Protein AF-A0A183J3C0-F1 (afdb_monomer_lite)

Structure (mmCIF, N/CA/C/O backbone):
data_AF-A0A183J3C0-F1
#
_entry.id   AF-A0A183J3C0-F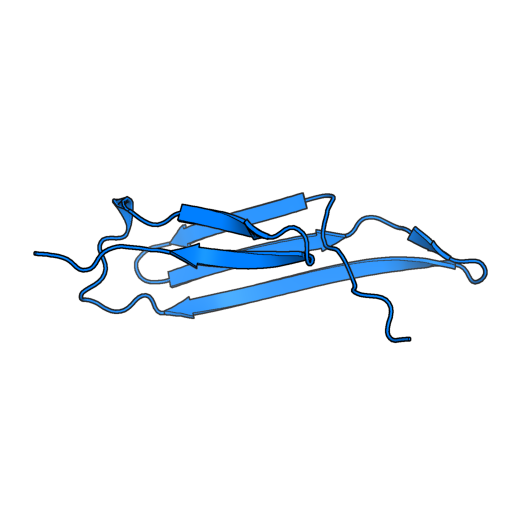1
#
loop_
_atom_site.group_PDB
_atom_site.id
_atom_site.type_symbol
_atom_site.label_atom_id
_atom_site.label_alt_id
_atom_site.label_comp_id
_atom_site.label_asym_id
_atom_site.label_entity_id
_atom_site.label_seq_id
_atom_site.pdbx_PDB_ins_code
_atom_site.Cartn_x
_atom_site.Cartn_y
_atom_site.Cartn_z
_atom_site.occupancy
_atom_site.B_iso_or_equiv
_atom_site.auth_seq_id
_atom_site.auth_comp_id
_atom_site.auth_asym_id
_atom_site.auth_atom_id
_atom_site.pdbx_PDB_model_num
ATOM 1 N N . MET A 1 1 ? 25.923 0.256 -10.066 1.00 37.56 1 MET A N 1
ATOM 2 C CA . MET A 1 1 ? 24.917 0.635 -9.048 1.00 37.56 1 MET A CA 1
ATOM 3 C C . MET A 1 1 ? 23.590 0.021 -9.466 1.00 37.56 1 MET A C 1
ATOM 5 O O . MET A 1 1 ? 23.301 0.111 -10.655 1.00 37.56 1 MET A O 1
ATOM 9 N N . PRO A 1 2 ? 22.829 -0.660 -8.592 1.00 42.75 2 PRO A N 1
ATOM 10 C CA . PRO A 1 2 ? 21.527 -1.182 -8.989 1.00 42.75 2 PRO A CA 1
ATOM 11 C C . PRO A 1 2 ? 20.597 0.009 -9.229 1.00 42.75 2 PRO A C 1
ATOM 13 O O . PRO A 1 2 ? 20.417 0.852 -8.353 1.00 42.75 2 PRO A O 1
ATOM 16 N N . GLN A 1 3 ? 20.071 0.119 -10.444 1.00 45.59 3 GLN A N 1
ATOM 17 C CA . GLN A 1 3 ? 19.080 1.129 -10.786 1.00 45.59 3 GLN A CA 1
ATOM 18 C C . GLN A 1 3 ? 17.797 0.780 -10.025 1.00 45.59 3 GLN A C 1
ATOM 20 O O . GLN A 1 3 ? 17.256 -0.313 -10.195 1.00 45.59 3 GLN A O 1
ATOM 25 N N . ALA A 1 4 ? 17.353 1.663 -9.130 1.00 50.56 4 ALA A N 1
ATOM 26 C CA . ALA A 1 4 ? 16.070 1.498 -8.464 1.00 50.56 4 ALA A CA 1
ATOM 27 C C . ALA A 1 4 ? 14.971 1.501 -9.539 1.00 50.56 4 ALA A C 1
ATOM 29 O O . ALA A 1 4 ? 14.914 2.405 -10.371 1.00 50.56 4 ALA A O 1
ATOM 30 N N . PHE A 1 5 ? 14.147 0.453 -9.569 1.00 57.75 5 PHE A N 1
ATOM 31 C CA . PHE A 1 5 ? 13.019 0.375 -10.490 1.00 57.75 5 PHE A CA 1
ATOM 32 C C . PHE A 1 5 ? 11.853 1.148 -9.890 1.00 57.75 5 PHE A C 1
ATOM 34 O O . PHE A 1 5 ? 11.254 0.719 -8.906 1.00 57.75 5 PHE A O 1
ATOM 41 N N . GLU A 1 6 ? 11.556 2.297 -10.481 1.00 59.03 6 GLU A N 1
ATOM 42 C CA . GLU A 1 6 ? 10.458 3.152 -10.058 1.00 59.03 6 GLU A CA 1
ATOM 43 C C . GLU A 1 6 ? 9.183 2.773 -10.824 1.00 59.03 6 GLU A C 1
ATOM 45 O O . GLU A 1 6 ? 9.208 2.582 -12.040 1.00 59.03 6 GLU A O 1
ATOM 50 N N . PHE A 1 7 ? 8.075 2.600 -10.101 1.00 61.81 7 PHE A N 1
ATOM 51 C CA . PHE A 1 7 ? 6.752 2.358 -10.678 1.00 61.81 7 PHE A CA 1
ATOM 52 C C . PHE A 1 7 ? 5.964 3.664 -10.614 1.00 61.81 7 PHE A C 1
ATOM 54 O O . PHE A 1 7 ? 5.315 3.961 -9.608 1.00 61.81 7 PHE A O 1
ATOM 61 N N . THR A 1 8 ? 6.080 4.472 -11.664 1.00 61.91 8 THR A N 1
ATOM 62 C CA . THR A 1 8 ? 5.605 5.863 -11.655 1.00 61.91 8 THR A CA 1
ATOM 63 C C . THR A 1 8 ? 4.281 6.048 -12.394 1.00 61.91 8 THR A C 1
ATOM 65 O O . THR A 1 8 ? 3.559 6.998 -12.095 1.00 61.91 8 THR A O 1
ATOM 68 N N . THR A 1 9 ? 3.932 5.156 -13.327 1.00 67.38 9 THR A N 1
ATOM 69 C CA . THR A 1 9 ? 2.874 5.444 -14.308 1.00 67.38 9 THR A CA 1
ATOM 70 C C . THR A 1 9 ? 1.469 5.124 -13.824 1.00 67.38 9 THR A C 1
ATOM 72 O O . THR A 1 9 ? 0.587 5.981 -13.896 1.00 67.38 9 THR A O 1
ATOM 75 N N . ARG A 1 10 ? 1.234 3.921 -13.289 1.00 77.12 10 ARG A N 1
ATOM 76 C CA . ARG A 1 10 ? -0.083 3.564 -12.753 1.00 77.12 10 ARG A CA 1
ATOM 77 C C . ARG A 1 10 ? 0.053 2.772 -11.468 1.00 77.12 10 ARG A C 1
ATOM 79 O O . ARG A 1 10 ? 0.789 1.797 -11.381 1.00 77.12 10 ARG A O 1
ATOM 86 N N . ARG A 1 11 ? -0.688 3.209 -10.453 1.00 81.50 11 ARG A N 1
ATOM 87 C CA . ARG A 1 11 ? -0.718 2.570 -9.141 1.0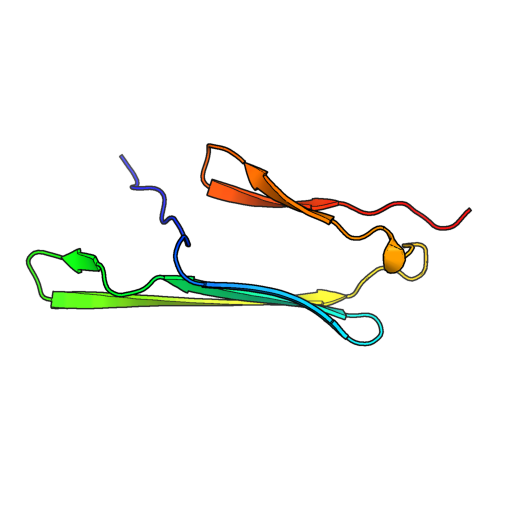0 81.50 11 ARG A CA 1
ATOM 88 C C . ARG A 1 11 ? -2.120 2.586 -8.570 1.00 81.50 11 ARG A C 1
ATOM 90 O O . ARG A 1 11 ? -2.800 3.611 -8.587 1.00 81.50 11 ARG A O 1
ATOM 97 N N . VAL A 1 12 ? -2.534 1.442 -8.053 1.00 87.38 12 VAL A N 1
ATOM 98 C CA . VAL A 1 12 ? -3.840 1.231 -7.445 1.00 87.38 12 VAL A CA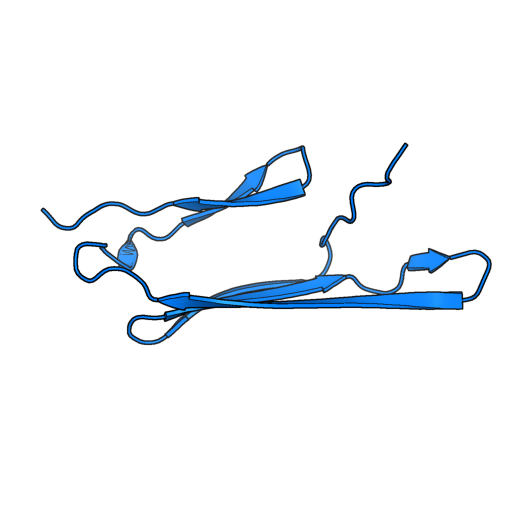 1
ATOM 99 C C . VAL A 1 12 ? -3.626 0.500 -6.129 1.00 87.38 12 VAL A C 1
ATOM 101 O O . VAL A 1 12 ? -3.175 -0.641 -6.110 1.00 87.38 12 VAL A O 1
ATOM 104 N N . VAL A 1 13 ? -3.971 1.166 -5.029 1.00 91.94 13 VAL A N 1
ATOM 105 C CA . VAL A 1 13 ? -4.032 0.569 -3.693 1.00 91.94 13 VAL A CA 1
ATOM 106 C C . VAL A 1 13 ? -5.496 0.542 -3.283 1.00 91.94 13 VAL A C 1
ATOM 108 O O . VAL A 1 13 ? -6.153 1.582 -3.251 1.00 91.94 13 VAL A O 1
ATOM 111 N N . LYS A 1 14 ? -6.027 -0.651 -3.025 1.00 93.31 14 LYS A N 1
ATOM 112 C CA . LYS A 1 14 ? -7.437 -0.858 -2.684 1.00 93.31 14 LYS A CA 1
ATOM 113 C C . LYS A 1 14 ? -7.565 -1.773 -1.482 1.00 93.31 14 LYS A C 1
ATOM 115 O O . LYS A 1 14 ? -6.748 -2.663 -1.275 1.00 93.31 14 LYS A O 1
ATOM 120 N N . VAL A 1 15 ? -8.632 -1.565 -0.727 1.00 94.12 15 VAL A N 1
ATOM 121 C CA . VAL A 1 15 ? -9.046 -2.460 0.350 1.00 94.12 15 VAL A CA 1
ATOM 122 C C . VAL A 1 15 ? -10.286 -3.201 -0.120 1.00 94.12 15 VAL A C 1
ATOM 124 O O . VAL A 1 15 ? -11.264 -2.570 -0.521 1.00 94.12 15 VAL A O 1
ATOM 127 N N . ILE A 1 16 ? -10.240 -4.529 -0.098 1.00 93.56 16 ILE A N 1
ATOM 128 C CA . ILE A 1 16 ? -11.355 -5.401 -0.473 1.00 93.56 16 ILE A CA 1
ATOM 129 C C . ILE A 1 16 ? -11.604 -6.343 0.702 1.00 93.56 16 ILE A C 1
ATOM 131 O O . ILE A 1 16 ? -10.797 -7.223 0.988 1.00 93.56 16 ILE A O 1
ATOM 135 N N . GLY A 1 17 ? -12.701 -6.127 1.429 1.00 90.06 17 GLY A N 1
ATOM 136 C CA . GLY A 1 17 ? -12.975 -6.857 2.669 1.00 90.06 17 GLY A CA 1
ATOM 137 C C . GLY A 1 17 ? -11.857 -6.653 3.698 1.00 90.06 17 GLY A C 1
ATOM 138 O O . GLY A 1 17 ? -11.674 -5.549 4.206 1.00 90.06 17 GLY A O 1
ATOM 139 N N . SER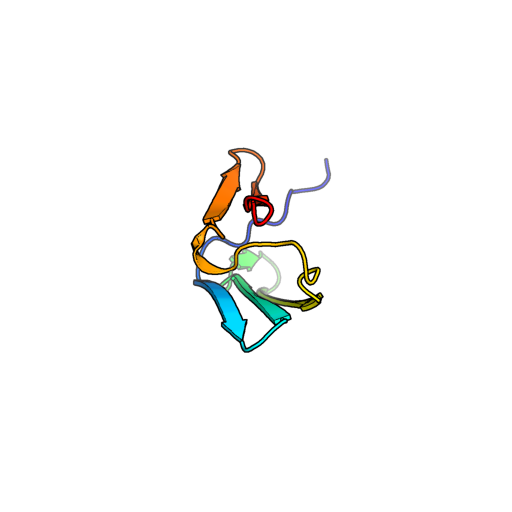 A 1 18 ? -11.110 -7.721 3.993 1.00 91.50 18 SER A N 1
ATOM 140 C CA . SER A 1 18 ? -9.952 -7.723 4.899 1.00 91.50 18 SER A CA 1
ATOM 141 C C . SER A 1 18 ? -8.608 -7.832 4.170 1.00 91.50 18 SER A C 1
ATOM 143 O O . SER A 1 18 ? -7.616 -8.232 4.779 1.00 91.50 18 SER A O 1
ATOM 145 N N . GLU A 1 19 ? -8.557 -7.536 2.873 1.00 95.69 19 GLU A N 1
ATOM 146 C CA . GLU A 1 19 ? -7.331 -7.600 2.078 1.00 95.69 19 GLU A CA 1
ATOM 147 C C . GLU A 1 19 ? -6.951 -6.235 1.515 1.00 95.69 19 GLU A C 1
ATOM 149 O O . GLU A 1 19 ? -7.786 -5.473 1.027 1.00 95.69 19 GLU A O 1
ATOM 154 N N . LEU A 1 20 ? -5.658 -5.943 1.580 1.00 95.44 20 LEU A N 1
ATOM 155 C CA . LEU A 1 20 ? -5.022 -4.817 0.926 1.00 95.44 20 LEU A CA 1
ATOM 156 C C . LEU A 1 20 ? -4.426 -5.311 -0.387 1.00 95.44 20 LEU A C 1
ATOM 158 O O . LEU A 1 20 ? -3.524 -6.147 -0.381 1.00 95.44 20 LEU A O 1
ATOM 162 N N . VAL A 1 21 ? -4.918 -4.776 -1.494 1.00 95.88 21 VAL A N 1
ATOM 163 C CA . VAL A 1 21 ? -4.531 -5.169 -2.846 1.00 95.88 21 VAL A CA 1
ATOM 164 C C . VAL A 1 21 ? -3.778 -4.016 -3.501 1.00 95.88 21 VAL A C 1
ATOM 166 O O . VAL A 1 21 ? -4.269 -2.886 -3.552 1.00 95.88 21 VAL A O 1
ATOM 169 N N . ILE A 1 22 ? -2.576 -4.308 -3.988 1.00 94.06 22 ILE A N 1
ATOM 170 C CA . ILE A 1 22 ? -1.656 -3.357 -4.611 1.00 94.06 22 ILE A CA 1
ATOM 171 C C . ILE A 1 22 ? -1.390 -3.811 -6.042 1.00 94.06 22 ILE A C 1
ATOM 173 O O . ILE A 1 22 ? -0.920 -4.929 -6.261 1.00 94.06 22 ILE A O 1
ATOM 177 N N . HIS A 1 23 ? -1.655 -2.915 -6.987 1.00 91.50 23 HIS A N 1
ATOM 178 C CA . HIS A 1 23 ? -1.298 -3.060 -8.392 1.00 91.50 23 HIS A CA 1
ATOM 179 C C . HIS A 1 23 ? -0.433 -1.875 -8.797 1.00 91.50 23 HIS A C 1
ATOM 181 O O . HIS A 1 23 ? -0.855 -0.726 -8.649 1.00 91.50 23 HIS A O 1
ATOM 187 N N . CYS A 1 24 ? 0.759 -2.155 -9.307 1.00 88.50 24 CYS A N 1
ATOM 188 C CA . CYS A 1 24 ? 1.651 -1.148 -9.862 1.00 88.50 24 CYS A CA 1
ATOM 189 C C . CYS A 1 24 ? 2.056 -1.565 -11.271 1.00 88.50 24 CYS A C 1
ATOM 191 O O . CYS A 1 24 ? 2.506 -2.691 -11.466 1.00 88.50 24 CYS A O 1
ATOM 193 N N . GLU A 1 25 ? 1.954 -0.644 -12.217 1.00 85.81 25 GLU A N 1
ATOM 194 C CA . GLU A 1 25 ? 2.377 -0.819 -13.601 1.00 85.81 25 GLU A CA 1
ATOM 195 C C . GLU A 1 25 ? 3.425 0.251 -13.910 1.00 85.81 25 GLU A C 1
ATOM 197 O O . GLU A 1 25 ? 3.287 1.423 -13.530 1.00 85.81 25 GLU A O 1
ATOM 202 N N . ASN A 1 26 ? 4.497 -0.165 -14.573 1.00 79.81 26 ASN A N 1
ATOM 203 C CA . ASN A 1 26 ? 5.482 0.739 -15.135 1.00 79.81 26 ASN A CA 1
ATOM 204 C C . ASN A 1 26 ? 5.410 0.645 -16.655 1.00 79.81 26 ASN A C 1
ATOM 206 O O . ASN A 1 26 ? 5.737 -0.397 -17.244 1.00 79.81 26 ASN A O 1
ATOM 210 N N . ASP A 1 27 ? 4.961 1.740 -17.261 1.00 66.44 27 ASP A N 1
ATOM 211 C CA . ASP A 1 27 ? 4.855 1.832 -18.705 1.00 66.44 27 ASP A CA 1
ATOM 212 C C . ASP A 1 27 ? 6.233 1.932 -19.351 1.00 66.44 27 ASP A C 1
ATOM 214 O O . ASP A 1 27 ? 7.213 2.406 -18.779 1.00 66.44 27 ASP A O 1
ATOM 218 N N . LYS A 1 28 ? 6.264 1.411 -20.572 1.00 62.09 28 LYS A N 1
ATOM 219 C CA . LYS A 1 28 ? 7.431 1.088 -21.388 1.00 62.09 28 LYS A CA 1
ATOM 220 C C . LYS A 1 28 ? 8.534 2.139 -21.272 1.00 62.09 28 LYS A C 1
ATOM 222 O O . LYS A 1 28 ? 8.421 3.240 -21.802 1.00 62.09 28 LYS A O 1
ATOM 227 N N . TYR A 1 29 ? 9.637 1.748 -20.645 1.00 64.62 29 TYR A N 1
ATOM 228 C CA . TYR A 1 29 ? 10.904 2.429 -20.862 1.00 64.62 29 TYR A CA 1
ATOM 229 C C . TYR A 1 29 ? 11.472 1.928 -22.192 1.00 64.62 29 TYR A C 1
ATOM 231 O O . TYR A 1 29 ? 11.620 0.712 -22.370 1.00 64.62 29 TYR A O 1
ATOM 239 N N . ASP A 1 30 ? 11.771 2.850 -23.109 1.00 57.50 30 ASP A N 1
ATOM 240 C CA . ASP A 1 30 ? 12.519 2.560 -24.332 1.00 57.50 30 ASP A CA 1
ATOM 241 C C . ASP A 1 30 ? 13.975 2.283 -23.936 1.00 57.50 30 ASP A C 1
ATOM 243 O O . ASP A 1 30 ? 14.834 3.16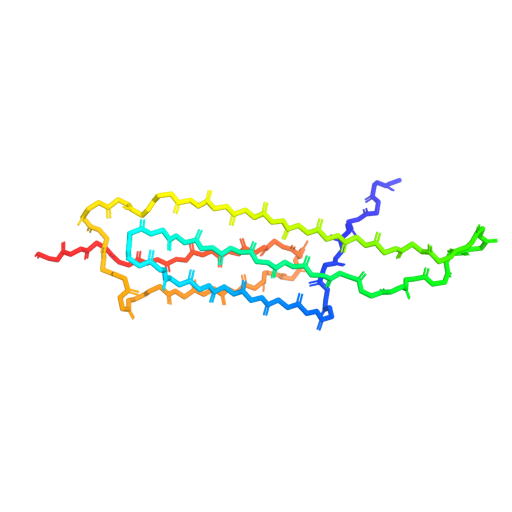7 -23.860 1.00 57.50 30 ASP A O 1
ATOM 247 N N . ALA A 1 31 ? 14.231 1.040 -23.529 1.00 61.81 31 ALA A N 1
ATOM 248 C CA . ALA A 1 31 ? 15.585 0.581 -23.323 1.00 61.81 31 ALA A CA 1
ATOM 249 C C . ALA A 1 31 ? 16.216 0.387 -24.702 1.00 61.81 31 ALA A C 1
ATOM 251 O O . ALA A 1 31 ? 15.565 -0.090 -25.624 1.00 61.81 31 ALA A O 1
ATOM 252 N N . LYS A 1 32 ? 17.523 0.648 -24.823 1.00 67.50 32 LYS A N 1
ATOM 253 C CA . LYS A 1 32 ? 18.315 0.491 -26.063 1.00 67.50 32 LYS A CA 1
ATOM 254 C C . LYS A 1 32 ? 18.185 -0.877 -26.777 1.00 67.50 32 LYS A C 1
ATOM 256 O O . LYS A 1 32 ? 18.748 -1.044 -27.850 1.00 67.50 32 LYS A O 1
ATOM 261 N N . LEU A 1 33 ? 17.505 -1.857 -26.175 1.00 68.38 33 LEU A N 1
ATOM 262 C CA . LEU A 1 33 ? 17.299 -3.227 -26.653 1.00 68.38 33 LEU A CA 1
ATOM 263 C C . LEU A 1 33 ? 15.810 -3.635 -26.748 1.00 68.38 33 LEU A C 1
ATOM 265 O O . LEU A 1 33 ? 15.525 -4.804 -26.994 1.00 68.38 33 LEU A O 1
ATOM 269 N N . GLY A 1 34 ? 14.861 -2.711 -26.553 1.00 66.94 34 GLY A N 1
ATOM 270 C CA . GLY A 1 34 ? 13.423 -2.961 -26.685 1.00 66.94 34 GLY A CA 1
ATOM 271 C C . GLY A 1 34 ? 12.572 -2.405 -25.540 1.00 66.94 34 GLY A C 1
ATOM 272 O O . GLY A 1 34 ? 13.068 -1.917 -24.525 1.00 66.94 34 GLY A O 1
ATOM 273 N N . ASN A 1 35 ? 11.253 -2.520 -25.702 1.00 68.56 35 ASN A N 1
ATOM 274 C CA . ASN A 1 35 ? 10.273 -2.074 -24.714 1.00 68.56 35 ASN A CA 1
ATOM 275 C C . ASN A 1 35 ? 10.270 -3.000 -23.494 1.00 68.56 35 ASN A C 1
ATOM 277 O O . ASN A 1 35 ? 9.964 -4.186 -23.628 1.00 68.56 35 ASN A O 1
ATOM 281 N N . ILE A 1 36 ? 10.523 -2.456 -22.300 1.00 74.31 36 ILE A N 1
ATOM 282 C CA . ILE A 1 36 ? 10.357 -3.208 -21.051 1.00 74.31 36 ILE A CA 1
ATOM 283 C C . ILE A 1 36 ? 9.127 -2.700 -20.303 1.00 74.31 36 ILE A C 1
ATOM 285 O O . ILE A 1 36 ? 9.101 -1.554 -19.861 1.00 74.31 36 ILE A O 1
ATOM 289 N N . SER A 1 37 ? 8.140 -3.579 -20.126 1.00 78.38 37 SER A N 1
ATOM 290 C CA . SER A 1 37 ? 6.985 -3.374 -19.248 1.00 78.38 37 SER A CA 1
ATOM 291 C C . SER A 1 37 ? 7.143 -4.230 -17.992 1.00 78.38 37 SER A C 1
ATOM 293 O O . SER A 1 37 ? 7.675 -5.343 -18.055 1.00 78.38 37 SER A O 1
ATOM 295 N N . ARG A 1 38 ? 6.753 -3.683 -16.837 1.00 82.12 38 ARG A N 1
ATOM 296 C CA . ARG A 1 38 ? 6.805 -4.382 -15.546 1.00 82.12 38 ARG A CA 1
ATOM 297 C C . ARG A 1 38 ? 5.535 -4.112 -14.765 1.00 82.12 38 ARG A C 1
ATOM 299 O O . ARG A 1 38 ? 5.100 -2.967 -14.672 1.00 82.12 38 ARG A O 1
ATOM 306 N N . GLU A 1 39 ? 5.034 -5.151 -14.118 1.00 87.62 39 GLU A N 1
ATOM 307 C CA . GLU A 1 39 ? 3.852 -5.081 -13.270 1.00 87.62 39 GLU A CA 1
ATOM 308 C C . GLU A 1 39 ? 4.120 -5.785 -11.939 1.00 87.62 39 GLU A C 1
ATOM 310 O O . GLU A 1 39 ? 4.879 -6.757 -11.865 1.00 87.62 39 GLU A O 1
ATOM 315 N N . VAL A 1 40 ? 3.519 -5.273 -10.867 1.00 88.12 40 VAL A N 1
ATOM 316 C CA . VAL A 1 40 ? 3.598 -5.847 -9.523 1.00 88.12 40 VAL A CA 1
ATOM 317 C C . VAL A 1 40 ? 2.196 -5.969 -8.954 1.00 88.12 40 VAL A C 1
ATOM 319 O O . VAL A 1 40 ? 1.485 -4.977 -8.808 1.00 88.12 40 VAL A O 1
ATOM 322 N N . HIS A 1 41 ? 1.853 -7.196 -8.565 1.00 92.75 41 HIS A N 1
ATOM 323 C CA . HIS A 1 41 ? 0.610 -7.543 -7.891 1.00 92.75 41 HIS A CA 1
ATOM 324 C C . HIS A 1 41 ? 0.952 -8.081 -6.508 1.00 92.75 41 HIS A C 1
ATOM 326 O O . HIS A 1 41 ? 1.664 -9.081 -6.382 1.00 92.75 41 HIS A O 1
ATOM 332 N N . ARG A 1 42 ? 0.479 -7.409 -5.458 1.00 93.44 42 ARG A N 1
ATOM 333 C CA . ARG A 1 42 ? 0.663 -7.868 -4.077 1.00 93.44 42 ARG A CA 1
ATOM 334 C C . ARG A 1 42 ? -0.642 -7.766 -3.313 1.00 93.44 42 ARG A C 1
ATOM 336 O O . ARG A 1 42 ? -1.312 -6.739 -3.369 1.00 93.44 42 ARG A O 1
ATOM 343 N N . SER A 1 43 ? -0.961 -8.815 -2.569 1.00 95.62 43 SER A N 1
ATOM 344 C CA . SER A 1 43 ? -2.063 -8.831 -1.617 1.00 95.62 43 SER A CA 1
ATOM 345 C C . SER A 1 43 ? -1.536 -9.098 -0.212 1.00 95.62 43 SER A C 1
ATOM 347 O O . SER A 1 43 ? -0.644 -9.921 -0.001 1.00 95.62 43 SER A O 1
ATOM 349 N N . TYR A 1 44 ? -2.087 -8.377 0.757 1.00 96.06 44 TYR A N 1
ATOM 350 C CA . TYR A 1 44 ? -1.768 -8.539 2.168 1.00 96.06 44 TYR A CA 1
ATOM 351 C C . TYR A 1 44 ? -3.058 -8.661 2.967 1.00 96.06 44 TYR A C 1
ATOM 353 O O . TYR A 1 44 ? -3.977 -7.860 2.795 1.00 96.06 44 TYR A O 1
ATOM 361 N N . LYS A 1 45 ? -3.121 -9.630 3.882 1.00 96.44 45 LYS A N 1
ATOM 362 C CA . LYS A 1 45 ? -4.215 -9.688 4.854 1.00 96.44 45 LYS A CA 1
ATOM 363 C C . LYS A 1 45 ? -4.065 -8.548 5.850 1.00 96.44 45 LYS A C 1
ATOM 365 O O . LYS A 1 45 ? -3.008 -8.380 6.456 1.00 96.44 45 LYS A O 1
ATOM 370 N N . ILE A 1 46 ? -5.134 -7.784 6.021 1.00 95.62 46 ILE A N 1
ATOM 371 C CA . ILE A 1 46 ? -5.211 -6.708 6.999 1.00 95.62 46 ILE A CA 1
ATOM 372 C C . ILE A 1 46 ? -5.524 -7.342 8.361 1.00 95.62 46 ILE A C 1
ATOM 374 O O . ILE A 1 46 ? -6.512 -8.074 8.476 1.00 95.62 46 ILE A O 1
ATOM 378 N N . PRO A 1 47 ? -4.708 -7.086 9.397 1.00 95.81 47 PRO A N 1
ATOM 379 C CA . PRO A 1 47 ? -4.997 -7.550 10.748 1.00 95.81 47 PRO A CA 1
ATOM 380 C C . PRO A 1 47 ? -6.362 -7.061 11.254 1.00 95.81 47 PRO A C 1
ATOM 382 O O . PRO A 1 47 ? -6.795 -5.948 10.954 1.00 95.81 47 PRO A O 1
ATOM 385 N N . ALA A 1 48 ? -7.042 -7.883 12.057 1.00 95.19 48 ALA A N 1
ATOM 386 C CA . ALA A 1 48 ? -8.392 -7.584 12.542 1.00 95.19 48 ALA A CA 1
ATOM 387 C C . ALA A 1 48 ? -8.464 -6.324 13.428 1.00 95.19 48 ALA A C 1
ATOM 389 O O . ALA A 1 48 ? -9.514 -5.675 13.497 1.00 95.19 48 ALA A O 1
ATOM 390 N N . ASP A 1 49 ? -7.355 -5.961 14.073 1.00 95.75 49 ASP A N 1
ATOM 391 C CA . ASP A 1 49 ? -7.209 -4.787 14.931 1.00 95.75 49 ASP A CA 1
ATOM 392 C C . ASP A 1 49 ? -6.879 -3.497 14.159 1.00 95.75 49 ASP A C 1
ATOM 394 O O . ASP A 1 49 ? -6.672 -2.469 14.791 1.00 95.75 49 ASP A O 1
ATOM 398 N N . VAL A 1 50 ? -6.860 -3.497 12.820 1.00 96.19 50 VAL A N 1
ATOM 399 C CA . VAL A 1 50 ? -6.586 -2.301 11.998 1.00 96.19 50 VAL A CA 1
ATOM 400 C C . VAL A 1 50 ? -7.876 -1.632 11.522 1.00 96.19 50 VAL A C 1
ATOM 402 O O . VAL A 1 50 ? -8.790 -2.287 11.016 1.00 96.19 50 VAL A O 1
ATOM 405 N N . ASP A 1 51 ? -7.952 -0.304 11.643 1.00 94.75 51 ASP A N 1
ATOM 406 C CA . ASP A 1 51 ? -9.034 0.486 11.056 1.00 94.75 51 ASP A CA 1
ATOM 407 C C . ASP A 1 51 ? -8.756 0.769 9.573 1.00 94.75 51 ASP A C 1
ATOM 409 O O . ASP A 1 51 ? -7.977 1.655 9.211 1.00 94.75 51 ASP A O 1
ATOM 413 N N . THR A 1 52 ? -9.451 0.029 8.709 1.00 93.12 52 THR A N 1
ATOM 414 C CA . THR A 1 52 ? -9.354 0.150 7.245 1.00 93.12 52 THR A CA 1
ATOM 415 C C . THR A 1 52 ? -9.629 1.555 6.707 1.00 93.12 52 THR A C 1
ATOM 417 O O . THR A 1 52 ? -9.083 1.914 5.666 1.00 93.12 52 THR A O 1
ATOM 420 N N . LYS A 1 53 ? -10.406 2.385 7.417 1.00 92.56 53 LYS A N 1
ATOM 421 C CA . LYS A 1 53 ? -10.713 3.763 6.989 1.00 92.56 53 LYS A CA 1
ATOM 422 C C . LYS A 1 53 ? -9.518 4.705 7.119 1.00 92.56 53 LYS A C 1
ATOM 424 O O . LYS A 1 53 ? -9.524 5.787 6.543 1.00 92.56 53 LYS A O 1
ATOM 429 N N . THR A 1 54 ? -8.507 4.301 7.884 1.00 95.19 54 THR A N 1
ATOM 430 C CA . THR A 1 54 ? -7.290 5.087 8.125 1.00 95.19 54 THR A CA 1
ATOM 431 C C . THR A 1 54 ? -6.123 4.670 7.237 1.00 95.19 54 THR A C 1
ATOM 433 O O . THR A 1 54 ? -5.028 5.205 7.399 1.00 95.19 54 THR A O 1
ATOM 436 N N . ILE A 1 55 ? -6.339 3.717 6.321 1.00 93.94 55 ILE A N 1
ATOM 437 C CA . ILE A 1 55 ? -5.303 3.264 5.395 1.00 93.94 55 ILE A CA 1
ATOM 438 C C . ILE A 1 55 ? -4.910 4.418 4.474 1.00 93.94 55 ILE A C 1
ATOM 440 O O . ILE A 1 55 ? -5.737 4.990 3.767 1.00 93.94 55 ILE A O 1
ATOM 444 N N . HIS A 1 56 ? -3.619 4.726 4.477 1.00 93.62 56 HIS A N 1
ATOM 445 C CA . HIS A 1 56 ? -3.005 5.742 3.642 1.00 93.62 56 HIS A CA 1
ATOM 446 C C . HIS A 1 56 ? -1.760 5.171 2.962 1.00 93.62 56 HIS A C 1
ATOM 448 O O . HIS A 1 56 ? -0.988 4.442 3.590 1.00 93.62 56 HIS A O 1
ATOM 454 N N . SER A 1 57 ? -1.562 5.507 1.688 1.00 91.06 57 SER A N 1
ATOM 455 C CA . SER A 1 57 ? -0.429 5.050 0.884 1.00 91.06 57 SER A CA 1
ATOM 456 C C . SER A 1 57 ? 0.319 6.224 0.264 1.00 91.06 57 SER A C 1
ATOM 458 O O . SER A 1 57 ? -0.299 7.057 -0.400 1.00 91.06 57 SER A O 1
ATOM 460 N N . GLU A 1 58 ? 1.638 6.233 0.396 1.00 90.06 58 GLU A N 1
ATOM 461 C CA . GLU A 1 58 ? 2.529 7.241 -0.183 1.00 90.06 58 GLU A CA 1
ATOM 462 C C . GLU A 1 58 ? 3.800 6.574 -0.718 1.00 90.06 58 GLU A C 1
ATOM 464 O O . GLU A 1 58 ? 4.207 5.524 -0.227 1.00 90.06 58 GLU A O 1
ATOM 469 N N . PHE A 1 59 ? 4.433 7.170 -1.725 1.00 85.62 59 PHE A N 1
ATOM 470 C CA . PHE A 1 59 ? 5.794 6.799 -2.104 1.00 85.62 59 PHE A CA 1
ATOM 471 C C . PHE A 1 59 ? 6.764 7.764 -1.442 1.00 85.62 59 PHE A C 1
ATOM 473 O O . PHE A 1 59 ? 6.547 8.976 -1.481 1.00 85.62 59 PHE A O 1
ATOM 480 N N . ASP A 1 60 ? 7.831 7.237 -0.856 1.00 83.62 60 ASP A N 1
ATOM 481 C CA . ASP A 1 60 ? 8.930 8.084 -0.415 1.00 83.62 60 ASP A CA 1
ATOM 482 C C . ASP A 1 60 ? 9.794 8.540 -1.616 1.00 83.62 60 ASP A C 1
ATOM 484 O O . ASP A 1 60 ? 9.709 7.962 -2.705 1.00 83.62 60 ASP A O 1
ATOM 488 N N . PRO A 1 61 ? 10.668 9.550 -1.444 1.00 81.12 61 PRO A N 1
ATOM 489 C CA . PRO A 1 61 ? 11.585 9.993 -2.500 1.00 81.12 61 PRO A CA 1
ATOM 490 C C . PRO A 1 61 ? 12.590 8.929 -2.975 1.00 81.12 61 PRO A C 1
ATOM 492 O O . PRO A 1 61 ? 13.362 9.191 -3.892 1.00 81.12 61 PRO A O 1
ATOM 495 N N . LYS A 1 62 ? 12.636 7.752 -2.335 1.00 82.81 62 LYS A N 1
ATOM 496 C CA . LYS A 1 62 ? 13.484 6.617 -2.720 1.00 82.81 62 LYS A CA 1
ATOM 497 C C . LYS A 1 62 ? 12.717 5.579 -3.549 1.00 82.81 62 LYS A C 1
ATOM 499 O O . LYS A 1 62 ? 13.301 4.560 -3.914 1.00 82.81 62 LYS A O 1
ATOM 504 N N . GLY A 1 63 ? 11.436 5.815 -3.837 1.00 76.94 63 GLY A N 1
ATOM 505 C CA . GLY A 1 63 ? 10.597 4.909 -4.617 1.00 76.94 63 GLY A CA 1
ATOM 506 C C . GLY A 1 63 ? 9.986 3.763 -3.804 1.00 76.94 63 GLY A C 1
ATOM 507 O O . GLY A 1 63 ? 9.518 2.787 -4.394 1.00 76.94 63 GLY A O 1
ATOM 508 N N . LEU A 1 64 ? 9.955 3.849 -2.468 1.00 86.00 64 LEU A N 1
ATOM 509 C CA . LEU A 1 64 ? 9.313 2.848 -1.616 1.00 86.00 64 LEU A CA 1
ATOM 510 C C . LEU A 1 64 ? 7.842 3.203 -1.362 1.00 86.00 64 LEU A C 1
ATOM 512 O O . LEU A 1 64 ? 7.538 4.245 -0.783 1.00 86.00 64 LEU A O 1
ATOM 516 N N . LEU A 1 65 ? 6.929 2.298 -1.728 1.00 88.38 65 LEU A N 1
ATOM 517 C CA . LEU A 1 65 ? 5.514 2.403 -1.370 1.00 88.38 65 LEU A CA 1
ATOM 518 C C . LEU A 1 65 ? 5.330 2.108 0.123 1.00 88.38 65 LEU A C 1
ATOM 520 O O . LEU A 1 65 ? 5.421 0.956 0.559 1.00 88.38 65 LEU A O 1
ATOM 524 N N . ARG A 1 66 ? 5.039 3.148 0.903 1.00 92.00 66 ARG A N 1
ATOM 525 C CA . ARG A 1 66 ? 4.722 3.067 2.326 1.00 92.00 66 ARG A CA 1
ATOM 526 C C . ARG A 1 66 ? 3.212 3.066 2.526 1.00 92.00 66 ARG A C 1
ATOM 528 O O . ARG A 1 66 ? 2.513 3.947 2.034 1.00 92.00 66 ARG A O 1
ATOM 535 N N . ILE A 1 67 ? 2.716 2.085 3.276 1.00 93.62 67 ILE A N 1
ATOM 536 C CA . ILE A 1 67 ? 1.300 1.974 3.639 1.00 93.62 67 ILE A CA 1
ATOM 537 C C . ILE A 1 67 ? 1.187 2.039 5.157 1.00 93.62 67 ILE A C 1
ATOM 539 O O . ILE A 1 67 ? 1.864 1.300 5.870 1.00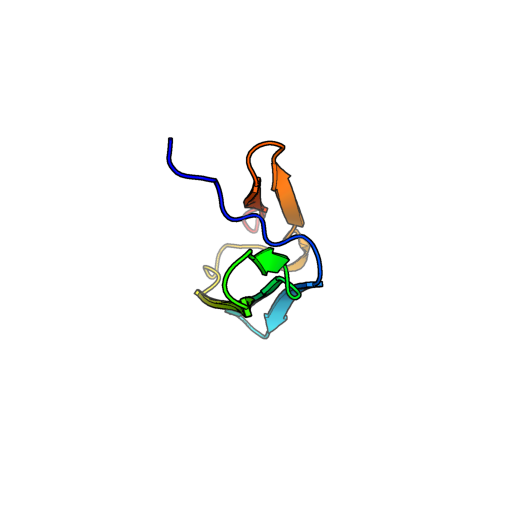 93.62 67 ILE A O 1
ATOM 543 N N . THR A 1 68 ? 0.355 2.953 5.646 1.00 95.12 68 THR A N 1
ATOM 544 C CA . THR A 1 68 ? 0.162 3.218 7.076 1.00 95.12 68 THR A CA 1
ATOM 545 C C . THR A 1 68 ? -1.315 3.152 7.432 1.00 95.12 68 THR A C 1
ATOM 547 O O . THR A 1 68 ? -2.170 3.456 6.606 1.00 95.12 68 THR A O 1
ATOM 550 N N . ALA A 1 69 ? -1.616 2.723 8.656 1.00 95.81 69 ALA A N 1
ATOM 551 C CA . ALA A 1 69 ? -2.969 2.666 9.196 1.00 95.81 69 ALA A CA 1
ATOM 552 C C . ALA A 1 69 ? -2.919 2.709 10.727 1.00 95.81 69 ALA A C 1
ATOM 554 O O . ALA A 1 69 ? -1.900 2.369 11.336 1.00 95.81 69 ALA A O 1
ATOM 555 N N . LYS A 1 70 ? -4.021 3.113 11.360 1.00 96.94 70 LYS A N 1
ATOM 556 C CA . LYS A 1 70 ? -4.181 3.097 12.817 1.00 96.94 70 LYS A CA 1
ATOM 557 C C . LYS A 1 70 ? -4.832 1.793 13.266 1.00 96.94 70 LYS A C 1
ATOM 559 O O . LYS A 1 70 ? -5.653 1.210 12.558 1.00 96.94 70 LYS A O 1
ATOM 564 N N . LYS A 1 71 ? -4.495 1.365 14.483 1.00 96.00 71 LYS A N 1
ATOM 565 C CA . LYS A 1 71 ? -5.255 0.323 15.172 1.00 96.00 71 LYS A CA 1
ATOM 566 C C . LYS A 1 71 ? -6.619 0.858 15.608 1.00 96.00 71 LYS A C 1
ATOM 568 O O . LYS A 1 71 ? -6.756 2.050 15.894 1.00 96.00 71 LYS A O 1
ATOM 573 N N . LYS A 1 72 ? -7.609 -0.028 15.669 1.00 94.56 72 LYS A N 1
ATOM 574 C CA . LYS A 1 72 ? -8.902 0.232 16.303 1.00 94.56 72 LYS A CA 1
ATOM 575 C C . LYS A 1 72 ? -8.660 0.541 17.784 1.00 94.56 72 LYS A C 1
ATOM 577 O O . LYS A 1 72 ? -7.793 -0.077 18.404 1.00 94.56 72 LYS A O 1
ATOM 582 N N . LYS A 1 73 ? -9.374 1.541 18.298 1.00 80.88 73 LYS A N 1
ATOM 583 C CA . LYS A 1 73 ? -9.421 1.832 19.734 1.00 80.88 73 LYS A CA 1
ATOM 584 C C . LYS A 1 73 ? -10.335 0.847 20.443 1.00 80.88 73 LYS A C 1
ATOM 586 O O . LYS A 1 73 ? -11.311 0.413 19.791 1.00 80.88 73 LYS A O 1
#

Radius of gyration: 15.19 Å; chains: 1; bounding box: 38×20×46 Å

pLDDT: mean 82.64, std 15.01, range [37.56, 96.94]

Organism: NCBI:txid241478

Secondary structure (DSSP, 8-state):
-PPP----SEEEEEEETTEEEEEEEEEEEEETTEEEEEEEEEEEEPPTTB-GGG-EEEE-TTS-EEEE-PBP-

Sequence (73 aa):
MPQAFEFTTRRVVKVIGSELVIHCENDKYDAKLGNISREVHRSYKIPADVDTKTIHSEFDPKGLLRITAKKKK

Foldseek 3Di:
DPDDDAQDDDWDWDDDPQKTWIKTKRFFDQDPVGTDIDIDIDMDGHDPQWDPVQWDWDADPSRDIDIDTDGDD

InterPro domains:
  IPR001436 Alpha crystallin/Small heat shock protein, animal type [PTHR45640] (13-72)
  IPR002068 Alpha crystallin/Hsp20 domain [PF00011] (13-73)
  IPR008978 HSP20-like chaperone [G3DSA:2.60.40.790] (12-73)
  IPR008978 HSP20-like chaperone [SSF49764] (13-72)